Protein AF-A0A2P8VW34-F1 (afdb_monomer_lite)

Structure (mmCIF, N/CA/C/O backbone):
data_AF-A0A2P8VW34-F1
#
_entry.id   AF-A0A2P8VW34-F1
#
loop_
_atom_site.group_PDB
_atom_site.id
_atom_site.type_symbol
_atom_site.label_atom_id
_atom_site.label_alt_id
_atom_site.label_comp_id
_atom_site.label_asym_id
_atom_site.label_entity_id
_atom_site.label_seq_id
_atom_site.pdbx_PDB_ins_code
_atom_site.Cartn_x
_atom_site.Cartn_y
_atom_site.Cartn_z
_atom_site.occupancy
_atom_site.B_iso_or_equiv
_atom_site.auth_seq_id
_atom_site.auth_comp_id
_atom_site.auth_asym_id
_atom_site.auth_atom_id
_atom_site.pdbx_PDB_model_num
ATOM 1 N N . LEU A 1 1 ? -10.841 16.497 14.202 1.00 65.81 1 LEU A N 1
ATOM 2 C CA . LEU A 1 1 ? -10.147 16.609 12.895 1.00 65.81 1 LEU A CA 1
ATOM 3 C C . LEU A 1 1 ? -9.053 15.556 12.722 1.00 65.81 1 LEU A C 1
ATOM 5 O O . LEU A 1 1 ? -8.514 15.457 11.633 1.00 65.81 1 LEU A O 1
ATOM 9 N N . ILE A 1 2 ? -8.760 14.756 13.749 1.00 86.06 2 ILE A N 1
ATOM 10 C CA . ILE A 1 2 ? -7.862 13.605 13.666 1.00 86.06 2 ILE A CA 1
ATOM 11 C C . ILE A 1 2 ? -8.704 12.391 14.055 1.00 86.06 2 ILE A C 1
ATOM 13 O O . ILE A 1 2 ? -9.494 12.495 14.991 1.00 86.06 2 ILE A O 1
ATOM 17 N N . SER A 1 3 ? -8.574 11.313 13.292 1.00 91.25 3 SER A N 1
ATOM 18 C CA . SER A 1 3 ? -9.196 10.011 13.535 1.00 91.25 3 SER A CA 1
ATOM 19 C C . SER A 1 3 ? -8.103 8.962 13.469 1.00 91.25 3 SER A C 1
ATOM 21 O O . SER A 1 3 ? -7.212 9.070 12.621 1.00 91.25 3 SER A O 1
ATOM 23 N N . GLU A 1 4 ? -8.204 7.931 14.287 1.00 94.88 4 GLU A N 1
ATOM 24 C CA . GLU A 1 4 ? -7.274 6.808 14.263 1.00 94.88 4 GLU A CA 1
ATOM 25 C C . GLU A 1 4 ? -8.016 5.566 13.804 1.00 94.88 4 GLU A C 1
ATOM 27 O O . GLU A 1 4 ? -9.177 5.366 14.140 1.00 94.88 4 GLU A O 1
ATOM 32 N N . HIS A 1 5 ? -7.369 4.731 13.002 1.00 95.56 5 HIS A N 1
ATOM 33 C CA . HIS A 1 5 ? -8.008 3.535 12.483 1.00 95.56 5 HIS A CA 1
ATOM 34 C C . HIS A 1 5 ? -7.038 2.369 12.532 1.00 95.56 5 HIS A C 1
ATOM 36 O O . HIS A 1 5 ? -5.861 2.491 12.188 1.00 95.56 5 HIS A O 1
ATOM 42 N N . ARG A 1 6 ? -7.556 1.199 12.899 1.00 95.44 6 ARG A N 1
ATOM 43 C CA . ARG A 1 6 ? -6.785 -0.039 12.888 1.00 95.44 6 ARG A CA 1
ATOM 44 C C . ARG A 1 6 ? -6.531 -0.493 11.449 1.00 95.44 6 ARG A C 1
ATOM 46 O O . ARG A 1 6 ? -7.460 -0.909 10.753 1.00 95.44 6 ARG A O 1
ATOM 53 N N . TYR A 1 7 ? -5.271 -0.462 11.027 1.00 96.31 7 TYR A N 1
ATOM 54 C CA . TYR A 1 7 ? -4.828 -0.998 9.741 1.00 96.31 7 TYR A CA 1
ATOM 55 C C . TYR A 1 7 ? -4.526 -2.506 9.858 1.00 96.31 7 TYR A C 1
ATOM 57 O O . TYR A 1 7 ? -3.713 -2.892 10.702 1.00 96.31 7 TYR A O 1
ATOM 65 N N . PRO A 1 8 ? -5.153 -3.384 9.053 1.00 94.62 8 PRO A N 1
ATOM 66 C CA . PRO A 1 8 ? -4.852 -4.810 9.076 1.00 94.62 8 PRO A CA 1
ATOM 67 C C . PRO A 1 8 ? -3.604 -5.109 8.233 1.00 94.62 8 PRO A C 1
ATOM 69 O O . PRO A 1 8 ? -3.697 -5.297 7.018 1.00 94.62 8 PRO A O 1
ATOM 72 N N . LEU A 1 9 ? -2.437 -5.163 8.874 1.00 94.00 9 LEU A N 1
ATOM 73 C CA . LEU A 1 9 ? -1.215 -5.661 8.244 1.00 94.00 9 LEU A CA 1
ATOM 74 C C . LEU A 1 9 ? -1.236 -7.196 8.222 1.00 94.00 9 LEU A C 1
ATOM 76 O O . LEU A 1 9 ? -1.623 -7.825 9.211 1.00 94.00 9 LEU A O 1
ATOM 80 N N . ASP A 1 10 ? -0.844 -7.792 7.097 1.00 89.19 10 ASP A N 1
ATOM 81 C CA . ASP A 1 10 ? -0.736 -9.248 7.002 1.00 89.19 10 ASP A CA 1
ATOM 82 C C . ASP A 1 10 ? 0.379 -9.755 7.932 1.00 89.19 10 ASP A C 1
ATOM 84 O O . ASP A 1 10 ? 1.347 -9.042 8.218 1.00 89.19 10 ASP A O 1
ATOM 88 N N . LEU A 1 11 ? 0.247 -11.000 8.401 1.00 89.25 11 LEU A N 1
ATOM 89 C CA . LEU A 1 11 ? 1.302 -11.630 9.191 1.00 89.25 11 LEU A CA 1
ATOM 90 C C . LEU A 1 11 ? 2.597 -11.697 8.387 1.00 89.25 11 LEU A C 1
ATOM 92 O O . LEU A 1 11 ? 2.592 -11.958 7.181 1.00 89.25 11 LEU A O 1
ATOM 96 N N . GLU A 1 12 ? 3.702 -11.506 9.096 1.00 89.19 12 GLU A N 1
ATOM 97 C CA . GLU A 1 12 ? 5.032 -11.614 8.530 1.00 89.19 12 GLU A CA 1
ATOM 98 C C . GLU A 1 12 ? 5.222 -12.997 7.866 1.00 89.19 12 GLU A C 1
ATOM 100 O O . GLU A 1 12 ? 5.012 -14.033 8.511 1.00 89.19 12 GLU A O 1
ATOM 105 N N . PRO A 1 13 ? 5.577 -13.061 6.567 1.00 90.31 13 PRO A N 1
ATOM 106 C CA . PRO A 1 13 ? 5.795 -14.338 5.904 1.00 90.31 13 PRO A CA 1
ATOM 107 C C . PRO A 1 13 ? 7.077 -15.004 6.418 1.00 90.31 13 PRO A C 1
ATOM 109 O O . PRO A 1 13 ? 8.022 -14.350 6.849 1.00 90.31 13 PRO A O 1
ATOM 112 N N . SER A 1 14 ? 7.147 -16.334 6.323 1.00 92.88 14 SER A N 1
ATOM 113 C CA . SER A 1 14 ? 8.329 -17.085 6.766 1.00 92.88 14 SER A CA 1
ATOM 114 C C . SER A 1 14 ? 9.612 -16.586 6.085 1.00 92.88 14 SER A C 1
ATOM 116 O 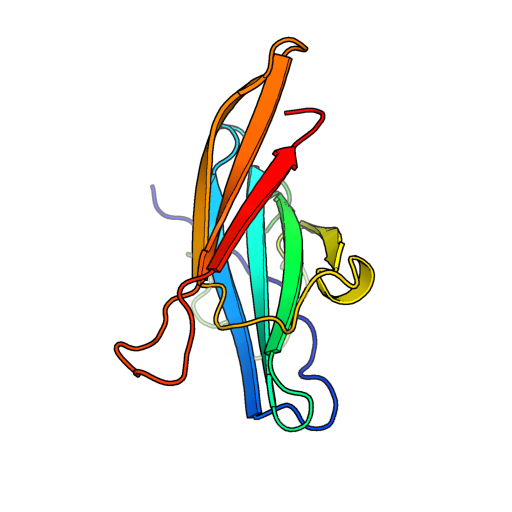O . SER A 1 14 ? 9.698 -16.543 4.855 1.00 92.88 14 SER A O 1
ATOM 118 N N . GLY A 1 15 ? 10.613 -16.239 6.900 1.00 92.75 15 GLY A N 1
ATOM 119 C CA . GLY A 1 15 ? 11.907 -15.737 6.437 1.00 92.75 15 GLY A CA 1
ATOM 120 C C . GLY A 1 15 ? 11.946 -14.235 6.146 1.00 92.75 15 GLY A C 1
ATOM 121 O O . GLY A 1 15 ? 12.944 -13.766 5.598 1.00 92.75 15 GLY A O 1
ATOM 122 N N . ALA A 1 16 ? 10.896 -13.486 6.477 1.00 94.94 16 ALA A N 1
ATOM 123 C CA . ALA A 1 16 ? 10.985 -12.036 6.536 1.00 94.94 16 ALA A CA 1
ATOM 124 C C . ALA A 1 16 ? 11.811 -11.571 7.751 1.00 94.94 16 ALA A C 1
ATOM 126 O O . ALA A 1 16 ? 11.988 -12.299 8.730 1.00 94.94 16 ALA A O 1
ATOM 127 N N . ILE A 1 17 ? 12.421 -10.400 7.582 1.00 96.00 17 ILE A N 1
ATOM 128 C CA . ILE A 1 17 ? 13.142 -9.644 8.612 1.00 96.00 17 ILE A CA 1
ATOM 129 C C . ILE A 1 17 ? 12.288 -8.447 9.043 1.00 96.00 17 ILE A C 1
ATOM 131 O O . ILE A 1 17 ? 12.316 -8.040 10.202 1.00 96.00 17 ILE A O 1
ATOM 135 N N . VAL A 1 18 ? 11.579 -7.843 8.084 1.00 93.69 18 VAL A N 1
ATOM 136 C CA . VAL A 1 18 ? 10.655 -6.737 8.315 1.00 93.69 18 VAL A CA 1
ATOM 137 C C . VAL A 1 18 ? 9.513 -6.792 7.306 1.00 93.69 18 VAL A C 1
ATOM 139 O O . VAL A 1 18 ? 9.729 -7.064 6.120 1.00 93.69 18 VAL A O 1
ATOM 142 N N . ASN A 1 19 ? 8.299 -6.483 7.761 1.00 95.06 19 ASN A N 1
ATOM 143 C CA . ASN A 1 19 ? 7.163 -6.177 6.905 1.00 95.06 19 ASN A CA 1
ATOM 144 C C . ASN A 1 19 ? 6.390 -4.963 7.422 1.00 95.06 19 ASN A C 1
ATOM 146 O O . ASN A 1 19 ? 6.327 -4.714 8.624 1.00 95.06 19 ASN A O 1
ATOM 150 N N . GLY A 1 20 ? 5.786 -4.208 6.512 1.00 96.56 20 GLY A N 1
ATOM 151 C CA . GLY A 1 20 ? 5.056 -3.012 6.900 1.00 96.56 20 GLY A CA 1
ATOM 152 C C . GLY A 1 20 ? 4.340 -2.325 5.754 1.00 96.56 20 GLY A C 1
ATOM 153 O O . GLY A 1 20 ? 4.485 -2.683 4.586 1.00 96.56 20 GLY A O 1
ATOM 154 N N . LEU A 1 21 ? 3.565 -1.317 6.136 1.00 97.44 21 LEU A N 1
ATOM 155 C CA . LEU A 1 21 ? 2.998 -0.318 5.244 1.00 97.44 21 LEU A CA 1
ATOM 156 C C . LEU A 1 21 ? 4.086 0.718 4.940 1.00 97.44 21 LEU A C 1
ATOM 158 O O . LEU A 1 21 ? 4.514 1.418 5.855 1.00 97.44 21 LEU A O 1
ATOM 162 N N . SER A 1 22 ? 4.545 0.791 3.692 1.00 97.25 22 SER A N 1
ATOM 163 C CA . SER A 1 22 ? 5.605 1.718 3.284 1.00 97.25 22 SER A CA 1
ATOM 164 C C . SER A 1 22 ? 5.077 3.041 2.733 1.00 97.25 22 SER A C 1
ATOM 166 O O . SER A 1 22 ? 5.742 4.056 2.883 1.00 97.25 22 SER A O 1
ATOM 168 N N . GLU A 1 23 ? 3.884 3.057 2.133 1.00 97.94 23 GLU A N 1
ATOM 169 C CA . GLU A 1 23 ? 3.314 4.257 1.506 1.00 97.94 23 GLU A CA 1
ATOM 170 C C . GLU A 1 23 ? 1.776 4.234 1.524 1.00 97.94 23 GLU A C 1
ATOM 172 O O . GLU A 1 23 ? 1.149 3.177 1.387 1.00 97.94 23 GLU A O 1
ATOM 177 N N . LEU A 1 24 ? 1.171 5.419 1.646 1.00 97.88 24 LEU A N 1
ATOM 178 C CA . LEU A 1 24 ? -0.261 5.677 1.540 1.00 97.88 24 LEU A CA 1
ATOM 179 C C . LEU A 1 24 ? -0.536 6.846 0.590 1.00 97.88 24 LEU A C 1
ATOM 181 O O . LEU A 1 24 ? -0.208 7.994 0.871 1.00 97.88 24 LEU A O 1
ATOM 185 N N . LEU A 1 25 ? -1.297 6.582 -0.469 1.00 98.00 25 LEU A N 1
ATOM 186 C CA . LEU A 1 25 ? -1.709 7.601 -1.429 1.00 98.00 25 LEU A CA 1
ATOM 187 C C . LEU A 1 25 ? -3.229 7.776 -1.417 1.00 98.00 25 LEU A C 1
ATOM 189 O O . LEU A 1 25 ? -3.968 6.851 -1.751 1.00 98.00 25 LEU A O 1
ATOM 193 N N . LEU A 1 26 ? -3.703 8.972 -1.062 1.00 95.62 26 LEU A N 1
ATOM 194 C CA . LEU A 1 26 ? -5.122 9.329 -1.135 1.00 95.62 26 LEU A CA 1
ATOM 195 C C . LEU A 1 26 ? -5.591 9.325 -2.596 1.00 95.62 26 LEU A C 1
ATOM 197 O O . LEU A 1 26 ? -4.971 9.972 -3.441 1.00 95.62 26 LEU A O 1
ATOM 201 N N . ILE A 1 27 ? -6.701 8.642 -2.886 1.00 93.69 27 ILE A N 1
ATOM 202 C CA . ILE A 1 27 ? -7.260 8.598 -4.246 1.00 93.69 27 ILE A CA 1
ATOM 203 C C . ILE A 1 27 ? -8.538 9.426 -4.417 1.00 93.69 27 ILE A C 1
ATOM 205 O O . ILE A 1 27 ? -8.794 9.901 -5.521 1.00 93.69 27 ILE A O 1
ATOM 209 N N . ASP A 1 28 ? -9.291 9.676 -3.342 1.00 92.56 28 ASP A N 1
ATOM 210 C CA . ASP A 1 28 ? -10.448 10.577 -3.343 1.00 92.56 28 ASP A CA 1
ATOM 211 C C . ASP A 1 28 ? -10.750 11.156 -1.946 1.00 92.56 28 ASP A C 1
ATOM 213 O O . ASP A 1 28 ? -10.064 10.872 -0.972 1.00 92.56 28 ASP A O 1
ATOM 217 N N . GLN A 1 29 ? -11.791 11.986 -1.838 1.00 91.50 29 GLN A N 1
ATOM 218 C CA . GLN A 1 29 ? -12.228 12.590 -0.568 1.00 91.50 29 GLN A CA 1
ATOM 219 C C . GLN A 1 29 ? -13.134 11.673 0.279 1.00 91.50 29 GLN A C 1
ATOM 221 O O . GLN A 1 29 ? -13.524 12.047 1.382 1.00 91.50 29 GLN A O 1
ATOM 226 N N . GLY A 1 30 ? -13.494 10.489 -0.221 1.00 92.38 30 GLY A N 1
ATOM 227 C CA . GLY A 1 30 ? -14.347 9.509 0.456 1.00 92.38 30 GLY A CA 1
ATOM 228 C C . GLY A 1 30 ? -13.602 8.608 1.445 1.00 92.38 30 GLY A C 1
ATOM 229 O O . GLY A 1 30 ? -14.222 7.745 2.066 1.00 92.38 30 GLY A O 1
ATOM 230 N N . GLY A 1 31 ? -12.289 8.799 1.609 1.00 93.88 31 GLY A N 1
ATOM 231 C CA . GLY A 1 31 ? -11.461 7.981 2.496 1.00 93.88 31 GLY A CA 1
ATOM 232 C C . GLY A 1 31 ? -10.965 6.694 1.839 1.00 93.88 31 GLY A C 1
ATOM 233 O O . GLY A 1 31 ? -10.754 5.689 2.527 1.00 93.88 31 GLY A O 1
ATOM 234 N N . HIS A 1 32 ? -10.792 6.709 0.516 1.00 95.44 32 HIS A N 1
ATOM 235 C CA . HIS A 1 32 ? -10.128 5.636 -0.210 1.00 95.44 32 HIS A CA 1
ATOM 236 C C . HIS A 1 32 ? -8.657 5.978 -0.458 1.00 95.44 32 HIS A C 1
ATOM 238 O O . HIS A 1 32 ? -8.310 7.106 -0.820 1.00 95.44 32 HIS A O 1
ATOM 244 N N . PHE A 1 33 ? -7.788 4.981 -0.294 1.00 97.38 33 PHE A N 1
ATOM 245 C CA . PHE A 1 33 ? -6.348 5.122 -0.504 1.00 97.38 33 PHE A CA 1
ATOM 246 C C . PHE A 1 33 ? -5.796 3.923 -1.265 1.00 97.38 33 PHE A C 1
ATOM 248 O O . PHE A 1 33 ? -6.368 2.829 -1.242 1.00 97.38 33 PHE A O 1
ATOM 255 N N . LEU A 1 34 ? -4.643 4.125 -1.886 1.00 98.19 34 LEU A N 1
ATOM 256 C CA . LEU A 1 34 ? -3.718 3.052 -2.198 1.00 98.19 34 LEU A CA 1
ATOM 257 C C . LEU A 1 34 ? -2.743 2.878 -1.040 1.00 98.19 34 LEU A C 1
ATOM 259 O O . LEU A 1 34 ? -2.246 3.862 -0.499 1.00 98.19 34 LEU A O 1
ATOM 263 N N . ALA A 1 35 ? -2.469 1.630 -0.692 1.00 98.44 35 ALA A N 1
ATOM 264 C CA . ALA A 1 35 ? -1.511 1.249 0.329 1.00 98.44 35 ALA A CA 1
ATOM 265 C C . ALA A 1 35 ? -0.456 0.340 -0.294 1.00 98.44 35 ALA A C 1
ATOM 267 O O . ALA A 1 35 ? -0.799 -0.659 -0.934 1.00 98.44 35 ALA A O 1
ATOM 268 N N . LEU A 1 36 ? 0.811 0.692 -0.114 1.00 98.31 36 LEU A N 1
ATOM 269 C CA . LEU A 1 36 ? 1.931 -0.142 -0.518 1.00 98.31 36 LEU A CA 1
ATOM 270 C C . LEU A 1 36 ? 2.433 -0.899 0.707 1.00 98.31 36 LEU A C 1
ATOM 272 O O . LEU A 1 36 ? 2.862 -0.290 1.683 1.00 98.31 36 LEU A O 1
ATOM 276 N N . GLU A 1 37 ? 2.354 -2.224 0.672 1.00 98.06 37 GLU A N 1
ATOM 277 C CA . GLU A 1 37 ? 2.959 -3.070 1.697 1.00 98.06 37 GLU A CA 1
ATOM 278 C C . GLU A 1 37 ? 4.222 -3.710 1.145 1.00 98.06 37 GLU A C 1
ATOM 280 O O . GLU A 1 37 ? 4.237 -4.238 0.027 1.00 98.06 37 GLU A O 1
ATOM 285 N N . ARG A 1 38 ? 5.272 -3.690 1.959 1.00 96.50 38 ARG A N 1
ATOM 286 C CA . ARG A 1 38 ? 6.586 -4.205 1.607 1.00 96.50 38 ARG A CA 1
ATOM 287 C C . ARG A 1 38 ? 7.073 -5.169 2.674 1.00 96.50 38 ARG A C 1
ATOM 289 O O . ARG A 1 38 ? 6.891 -4.950 3.869 1.00 96.50 38 ARG A O 1
ATOM 296 N N . VAL A 1 39 ? 7.717 -6.230 2.217 1.00 96.44 39 VAL A N 1
ATOM 297 C CA . VAL A 1 39 ? 8.457 -7.193 3.030 1.00 96.44 39 VAL A CA 1
ATOM 298 C C . VAL A 1 39 ? 9.901 -7.185 2.551 1.00 96.44 39 VAL A C 1
ATOM 300 O O . VAL A 1 39 ? 10.141 -7.186 1.344 1.00 96.44 39 VAL A O 1
ATOM 303 N N . PHE A 1 40 ? 10.853 -7.237 3.477 1.00 95.25 40 PHE A N 1
ATOM 304 C CA . PHE A 1 40 ? 12.251 -7.541 3.188 1.00 95.25 40 PHE A CA 1
ATOM 305 C C . PHE A 1 40 ? 12.700 -8.740 4.025 1.00 95.25 40 PHE A C 1
ATOM 307 O O . PHE A 1 40 ? 12.384 -8.837 5.211 1.00 95.25 40 PHE A O 1
ATOM 314 N N . GLY A 1 41 ? 13.422 -9.674 3.408 1.00 95.38 41 GLY A N 1
ATOM 315 C CA . GLY A 1 41 ? 13.911 -10.867 4.091 1.00 95.38 41 GLY A CA 1
ATOM 316 C C . GLY A 1 41 ? 14.768 -11.766 3.212 1.00 95.38 41 GLY A C 1
ATOM 317 O O . GLY A 1 41 ? 15.331 -11.332 2.213 1.00 95.38 41 GLY A O 1
ATOM 318 N N . LEU A 1 42 ? 14.820 -13.055 3.553 1.00 94.19 42 LEU A N 1
ATOM 319 C CA . LEU A 1 42 ? 15.661 -14.060 2.885 1.00 94.19 42 LEU A CA 1
ATOM 320 C C . LEU A 1 42 ? 15.372 -14.235 1.385 1.00 94.19 42 LEU A C 1
ATOM 322 O O . LEU A 1 42 ? 16.192 -14.797 0.664 1.00 94.19 42 LEU A O 1
ATOM 326 N N . ARG A 1 43 ? 14.199 -13.796 0.919 1.00 90.75 43 ARG A N 1
ATOM 327 C CA . ARG A 1 43 ? 13.778 -13.846 -0.490 1.00 90.75 43 ARG A CA 1
ATOM 328 C C . ARG A 1 43 ? 13.885 -12.489 -1.198 1.00 90.75 43 ARG A C 1
ATOM 330 O O . ARG A 1 43 ? 13.302 -12.330 -2.262 1.00 90.75 43 ARG A O 1
ATOM 337 N N . GLY A 1 44 ? 14.583 -11.520 -0.603 1.00 93.00 44 GLY A N 1
ATOM 338 C CA . GLY A 1 44 ? 14.633 -10.143 -1.091 1.00 93.00 44 GLY A CA 1
ATOM 339 C C . GLY A 1 44 ? 13.344 -9.373 -0.798 1.00 93.00 44 GLY A C 1
ATOM 340 O O . GLY A 1 44 ? 12.624 -9.685 0.160 1.00 93.00 44 GLY A O 1
ATOM 341 N N . PHE A 1 45 ? 13.066 -8.357 -1.617 1.00 94.81 45 PHE A N 1
ATOM 342 C CA . PHE A 1 45 ? 11.859 -7.547 -1.496 1.00 94.81 45 PHE A CA 1
ATOM 343 C C . PHE A 1 45 ? 10.636 -8.249 -2.086 1.00 94.81 45 PHE A C 1
ATOM 345 O O . PHE A 1 45 ? 10.666 -8.808 -3.180 1.00 94.81 45 PHE A O 1
ATOM 352 N N . GLN A 1 46 ? 9.522 -8.166 -1.365 1.00 95.31 46 GLN A N 1
ATOM 353 C CA . GLN A 1 46 ? 8.195 -8.501 -1.874 1.00 95.31 46 GLN A CA 1
ATOM 354 C C . GLN A 1 46 ? 7.297 -7.292 -1.652 1.00 95.31 46 GLN A C 1
ATOM 356 O O . GLN A 1 46 ? 7.254 -6.753 -0.545 1.00 95.31 46 GLN A O 1
ATOM 361 N N . VAL A 1 47 ? 6.587 -6.868 -2.695 1.00 97.06 47 VAL A N 1
ATOM 362 C CA . VAL A 1 47 ? 5.774 -5.650 -2.665 1.00 97.06 47 VAL A CA 1
ATOM 363 C C . VAL A 1 47 ? 4.375 -5.951 -3.173 1.00 97.06 47 VAL A C 1
ATOM 365 O O . VAL A 1 47 ? 4.196 -6.595 -4.209 1.00 97.06 47 VAL A O 1
ATOM 368 N N . LYS A 1 48 ? 3.372 -5.468 -2.443 1.00 97.50 48 LYS A N 1
ATOM 369 C CA . LYS A 1 48 ? 1.960 -5.599 -2.796 1.00 97.50 48 LYS A CA 1
ATOM 370 C C . LYS A 1 48 ? 1.269 -4.247 -2.715 1.00 97.50 48 LYS A C 1
ATOM 372 O O . LYS A 1 48 ? 1.445 -3.503 -1.756 1.00 97.50 48 LYS A O 1
ATOM 377 N N . LEU A 1 49 ? 0.452 -3.958 -3.721 1.00 98.19 49 LEU A N 1
ATOM 378 C CA . LEU A 1 49 ? -0.414 -2.790 -3.771 1.00 98.19 49 LEU A CA 1
ATOM 379 C C . LEU A 1 49 ? -1.830 -3.192 -3.374 1.00 98.19 49 LEU A C 1
ATOM 381 O O . LEU A 1 49 ? -2.428 -4.095 -3.967 1.00 98.19 49 LEU A O 1
ATOM 385 N N . TYR A 1 50 ? -2.391 -2.463 -2.424 1.00 98.06 50 TYR A N 1
ATOM 386 C CA . TYR A 1 50 ? -3.756 -2.626 -1.958 1.00 98.06 50 TYR A CA 1
ATOM 387 C C . TYR A 1 50 ? -4.562 -1.352 -2.187 1.00 98.06 50 TYR A C 1
ATOM 389 O O . TYR A 1 50 ? -4.026 -0.248 -2.168 1.00 98.06 50 TYR A O 1
ATOM 397 N N . GLN A 1 51 ? -5.874 -1.504 -2.337 1.00 97.31 51 GLN A N 1
ATOM 398 C CA . GLN A 1 51 ? -6.819 -0.433 -2.057 1.00 97.31 51 GLN A CA 1
ATOM 399 C C . GLN A 1 51 ? -7.313 -0.588 -0.625 1.00 97.31 51 GLN A C 1
ATOM 401 O O . GLN A 1 51 ? -7.666 -1.698 -0.210 1.00 97.31 51 GLN A O 1
ATOM 406 N N . ILE A 1 52 ? -7.404 0.522 0.097 1.00 97.75 52 ILE A N 1
ATOM 407 C CA . ILE A 1 52 ? -8.022 0.566 1.417 1.00 97.75 52 ILE A CA 1
ATOM 408 C C . ILE A 1 52 ? -9.164 1.582 1.475 1.00 97.75 52 ILE A C 1
ATOM 410 O O . ILE A 1 52 ? -9.182 2.554 0.721 1.00 97.75 52 ILE A O 1
ATOM 414 N N . ALA A 1 53 ? -10.119 1.344 2.374 1.00 96.81 53 ALA A N 1
ATOM 415 C CA . ALA A 1 53 ? -11.270 2.212 2.608 1.00 96.81 53 ALA A CA 1
ATOM 416 C C . ALA A 1 53 ? -11.522 2.395 4.111 1.00 96.81 53 ALA A C 1
ATOM 418 O O . ALA A 1 53 ? -11.718 1.408 4.832 1.00 96.81 53 ALA A O 1
ATOM 419 N N . THR A 1 54 ? -11.567 3.645 4.577 1.00 95.75 54 THR A N 1
ATOM 420 C CA . THR A 1 54 ? -11.752 3.974 6.003 1.00 95.75 54 THR A CA 1
ATOM 421 C C . THR A 1 54 ? -13.214 4.110 6.421 1.00 95.75 54 THR A C 1
ATOM 423 O O . THR A 1 54 ? -13.515 3.918 7.591 1.00 95.75 54 THR A O 1
ATOM 426 N N . GLY A 1 55 ? -14.150 4.357 5.497 1.00 94.25 55 GLY A N 1
ATOM 427 C CA . GLY A 1 55 ? -15.541 4.714 5.832 1.00 94.25 55 GLY A CA 1
ATOM 428 C C . GLY A 1 55 ? -16.364 3.680 6.622 1.00 94.25 55 GLY A C 1
ATOM 429 O O . GLY A 1 55 ? -17.475 3.986 7.037 1.00 94.25 55 GLY A O 1
ATOM 430 N N . GLY A 1 56 ? -15.862 2.456 6.818 1.00 92.75 56 GLY A N 1
ATOM 431 C CA . GLY A 1 56 ? -16.480 1.440 7.686 1.00 92.75 56 GLY A CA 1
ATOM 432 C C . GLY A 1 56 ? -15.630 1.037 8.895 1.00 92.75 56 GLY A C 1
ATOM 433 O O . GLY A 1 56 ? -16.005 0.102 9.599 1.00 92.75 56 GLY A O 1
ATOM 434 N N . ALA A 1 57 ? -14.478 1.677 9.094 1.00 96.69 57 ALA A N 1
ATOM 435 C CA . ALA A 1 57 ? -13.592 1.409 10.214 1.00 96.69 57 ALA A CA 1
ATOM 436 C C . ALA A 1 57 ? -14.065 2.163 11.462 1.00 96.69 57 ALA A C 1
ATOM 438 O O . ALA A 1 57 ? -14.643 3.246 11.372 1.00 96.69 57 ALA A O 1
ATOM 439 N N . THR A 1 58 ? -13.815 1.585 12.632 1.00 96.56 58 THR A N 1
ATOM 440 C CA . THR A 1 58 ? -14.063 2.258 13.910 1.00 96.56 58 THR A CA 1
ATOM 441 C C . THR A 1 58 ? -12.963 3.295 14.147 1.00 96.56 58 THR A C 1
ATOM 443 O O . THR A 1 58 ? -11.786 2.947 14.053 1.00 96.56 58 THR A O 1
ATOM 446 N N . ASP A 1 59 ? -13.334 4.537 14.475 1.00 95.69 59 ASP A N 1
ATOM 447 C CA . ASP A 1 59 ? -12.378 5.546 14.949 1.00 95.69 59 ASP A CA 1
ATOM 448 C C . ASP A 1 59 ? -11.899 5.170 16.356 1.00 95.69 59 ASP A C 1
ATOM 450 O O . ASP A 1 59 ? -12.682 5.127 17.309 1.00 95.69 59 ASP A O 1
ATOM 454 N N . THR A 1 60 ? -10.613 4.856 16.478 1.00 95.50 60 THR A N 1
ATOM 455 C CA . THR A 1 60 ? -9.983 4.411 17.720 1.00 95.50 60 THR A CA 1
ATOM 456 C C . THR A 1 60 ? -9.354 5.545 18.520 1.00 95.50 60 THR A C 1
ATOM 458 O O . THR A 1 60 ? -8.839 5.278 19.599 1.00 95.50 60 THR A O 1
ATOM 461 N N . SER A 1 61 ? -9.431 6.799 18.061 1.00 94.81 61 SER A N 1
ATOM 462 C CA . SER A 1 61 ? -8.766 7.944 18.714 1.00 94.81 61 SER A CA 1
ATOM 463 C C . SER A 1 61 ? -9.257 8.223 20.141 1.00 94.81 61 SER A C 1
ATOM 465 O O . SER A 1 61 ? -8.563 8.850 20.939 1.00 94.81 61 SER A O 1
ATOM 467 N N . GLY A 1 62 ? -10.461 7.752 20.482 1.00 92.44 62 GLY A N 1
ATOM 468 C CA . GLY A 1 62 ? -11.025 7.826 21.831 1.00 92.44 62 GLY A CA 1
ATOM 469 C C . GLY A 1 62 ? -10.767 6.594 22.704 1.00 92.44 62 GLY A C 1
ATOM 470 O O . GLY A 1 62 ? -11.209 6.581 23.852 1.00 92.44 62 GLY A O 1
ATOM 471 N N . ILE A 1 63 ? -10.112 5.551 22.184 1.00 92.00 63 ILE A N 1
ATOM 472 C CA . ILE A 1 63 ? -9.864 4.298 22.904 1.00 92.00 63 ILE A CA 1
ATOM 473 C C . ILE A 1 63 ? -8.516 4.415 23.635 1.00 92.00 63 ILE A C 1
ATOM 475 O O . ILE A 1 63 ? -7.480 4.463 22.979 1.00 92.00 63 ILE A O 1
ATOM 479 N N . PRO A 1 64 ? -8.483 4.423 24.983 1.00 91.25 64 PRO A N 1
ATOM 480 C CA . PRO A 1 64 ? -7.243 4.681 25.724 1.00 91.25 64 PRO A CA 1
ATOM 481 C C . PRO A 1 64 ? -6.168 3.598 25.567 1.00 91.25 64 PRO A C 1
ATOM 483 O O . PRO A 1 64 ? -4.993 3.861 25.802 1.00 91.25 64 PRO A O 1
ATOM 486 N N . SER A 1 65 ? -6.573 2.369 25.237 1.00 91.75 65 SER A N 1
ATOM 487 C CA . SER A 1 65 ? -5.677 1.237 25.018 1.00 91.75 65 SER A CA 1
ATOM 488 C C . SER A 1 65 ? -6.293 0.256 24.026 1.00 91.75 65 SER A C 1
ATOM 490 O O . SER A 1 65 ? -7.464 -0.098 24.151 1.00 91.75 65 SER A O 1
ATOM 492 N N . LEU A 1 66 ? -5.484 -0.202 23.071 1.00 90.50 66 LEU A N 1
ATOM 493 C CA . LEU A 1 66 ? -5.821 -1.289 22.146 1.00 90.50 66 LEU A CA 1
ATOM 494 C C . LEU A 1 66 ? -5.315 -2.656 22.641 1.00 90.50 66 LEU A C 1
ATOM 496 O O . LEU A 1 66 ? -5.349 -3.628 21.890 1.00 90.50 66 LEU A O 1
ATOM 500 N N . ASP A 1 67 ? -4.819 -2.729 23.879 1.00 90.69 67 ASP A N 1
ATOM 501 C CA . ASP A 1 67 ? -4.438 -3.988 24.517 1.00 90.69 67 ASP A CA 1
ATOM 502 C C . ASP A 1 67 ? -5.684 -4.772 24.970 1.00 90.69 67 ASP A C 1
ATOM 504 O O . ASP A 1 67 ? -6.631 -4.200 25.515 1.00 90.69 67 ASP A O 1
ATOM 508 N N . GLY A 1 68 ? -5.685 -6.089 24.763 1.00 87.75 68 GLY A N 1
ATOM 509 C CA . GLY A 1 68 ? -6.817 -6.968 25.074 1.00 87.75 68 GLY A CA 1
ATOM 510 C C . GLY A 1 68 ? -7.799 -7.197 23.914 1.00 87.75 68 GLY A C 1
ATOM 511 O O . GLY A 1 68 ? -7.406 -7.280 22.750 1.00 87.75 68 GLY A O 1
ATOM 512 N N . SER A 1 69 ? -9.084 -7.406 24.239 1.00 85.81 69 SER A N 1
ATOM 513 C CA . SER A 1 69 ? -10.103 -7.716 23.223 1.00 85.81 69 SER A CA 1
ATOM 514 C C . SER A 1 69 ? -10.444 -6.488 22.381 1.00 85.81 69 SER A C 1
ATOM 516 O O . SER A 1 69 ? -10.710 -5.412 22.910 1.00 85.81 69 SER A O 1
ATOM 518 N N . LEU A 1 70 ? -10.501 -6.685 21.064 1.00 88.31 70 LEU A N 1
ATOM 519 C CA . LEU A 1 70 ? -10.884 -5.676 20.075 1.00 88.31 70 LEU A CA 1
ATOM 520 C C . LEU A 1 70 ? -12.308 -5.905 19.540 1.00 88.31 70 LEU A C 1
ATOM 522 O O . LEU A 1 70 ? -12.624 -5.511 18.415 1.00 88.31 70 LEU A O 1
ATOM 526 N N . ASP A 1 71 ? -13.166 -6.564 20.322 1.00 89.44 71 ASP A N 1
ATOM 527 C CA . ASP A 1 71 ? -14.566 -6.788 19.959 1.00 89.44 71 ASP A CA 1
ATOM 528 C C . ASP A 1 71 ? -15.266 -5.455 19.639 1.00 89.44 71 ASP A C 1
ATOM 530 O O . ASP A 1 71 ? -15.240 -4.504 20.417 1.00 89.44 71 ASP A O 1
ATOM 534 N N . GLY A 1 72 ? -15.886 -5.370 18.459 1.00 89.31 72 GLY A N 1
ATOM 535 C CA . GLY A 1 72 ? -16.551 -4.152 17.976 1.00 89.31 72 GLY A CA 1
ATOM 536 C C . GLY A 1 72 ? -15.631 -3.103 17.333 1.00 89.31 72 GLY A C 1
ATOM 537 O O . GLY A 1 72 ? -16.134 -2.127 16.770 1.00 89.31 72 GLY A O 1
ATOM 538 N N . VAL A 1 73 ? -14.306 -3.296 17.338 1.00 95.19 73 VAL A N 1
ATOM 539 C CA . VAL A 1 73 ? -13.366 -2.456 16.578 1.00 95.19 73 VAL A CA 1
ATOM 540 C C . VAL A 1 73 ? -13.231 -3.004 15.160 1.00 95.19 73 VAL A C 1
ATOM 542 O O . VAL A 1 73 ? -12.502 -3.965 14.899 1.00 95.19 73 VAL A O 1
ATOM 545 N N . ASN A 1 74 ? -13.921 -2.367 14.216 1.00 96.88 74 ASN A N 1
ATOM 546 C CA . ASN A 1 74 ? -13.827 -2.718 12.806 1.00 96.88 74 ASN A CA 1
ATOM 547 C C . ASN A 1 74 ? -12.525 -2.149 12.220 1.00 96.88 74 ASN A C 1
ATOM 549 O O . ASN A 1 74 ? -12.336 -0.929 12.257 1.00 96.88 74 ASN A O 1
ATOM 553 N N . PRO A 1 75 ? -11.620 -2.984 11.678 1.00 96.81 75 PRO A N 1
ATOM 554 C CA . PRO A 1 75 ? -10.429 -2.487 11.007 1.00 96.81 75 PRO A CA 1
ATOM 555 C C . PRO A 1 75 ? -10.779 -1.843 9.659 1.00 96.81 75 PRO A C 1
ATOM 557 O O . PRO A 1 75 ? -11.862 -2.047 9.103 1.00 96.81 75 PRO A O 1
ATOM 560 N N . ILE A 1 76 ? -9.818 -1.108 9.100 1.00 97.88 76 ILE A N 1
ATOM 561 C CA . ILE A 1 76 ? -9.858 -0.650 7.709 1.00 97.88 76 ILE A CA 1
ATOM 562 C C . ILE A 1 76 ? -10.113 -1.840 6.778 1.00 97.88 76 ILE A C 1
ATOM 564 O O . ILE A 1 76 ? -9.516 -2.906 6.928 1.00 97.88 76 ILE A O 1
ATOM 568 N N . ARG A 1 77 ? -10.980 -1.653 5.776 1.00 97.38 77 ARG A N 1
ATOM 569 C CA . ARG A 1 77 ? -11.173 -2.656 4.723 1.00 97.38 77 ARG A CA 1
ATOM 570 C C . ARG A 1 77 ? -10.049 -2.546 3.704 1.00 97.38 77 ARG A C 1
ATOM 572 O O . ARG A 1 77 ? -9.764 -1.449 3.234 1.00 97.38 77 ARG A O 1
ATOM 579 N N . LYS A 1 78 ? -9.451 -3.684 3.350 1.00 97.00 78 LYS A N 1
ATOM 580 C CA . LYS A 1 78 ? -8.300 -3.799 2.447 1.00 97.00 78 LYS A CA 1
ATOM 581 C C . LYS A 1 78 ? -8.602 -4.794 1.324 1.00 97.00 78 LYS A C 1
ATOM 583 O O . LYS A 1 78 ? -9.198 -5.840 1.574 1.00 97.00 78 LYS A O 1
ATOM 588 N N . ARG A 1 79 ? -8.187 -4.479 0.094 1.00 96.50 79 ARG A N 1
ATOM 589 C CA . ARG A 1 79 ? -8.305 -5.342 -1.094 1.00 96.50 79 ARG A CA 1
ATOM 590 C C . ARG A 1 79 ? -6.996 -5.338 -1.876 1.00 96.50 79 ARG A C 1
ATOM 592 O O . ARG A 1 79 ? -6.528 -4.266 -2.244 1.00 96.50 79 ARG A O 1
ATOM 599 N N . LEU A 1 80 ? -6.432 -6.515 -2.155 1.00 97.56 80 LEU A N 1
ATOM 600 C CA . LEU A 1 80 ? -5.242 -6.642 -3.005 1.00 97.56 80 LEU A CA 1
ATOM 601 C C . LEU A 1 80 ? -5.581 -6.206 -4.433 1.00 97.56 80 LEU A C 1
ATOM 603 O O . LEU A 1 80 ? -6.562 -6.683 -5.003 1.00 97.56 80 LEU A O 1
ATOM 607 N N . LEU A 1 81 ? -4.776 -5.306 -4.992 1.00 97.25 81 LEU A N 1
ATOM 608 C CA . LEU A 1 81 ? -4.872 -4.884 -6.389 1.00 97.25 81 LEU A CA 1
ATOM 609 C C . LEU A 1 81 ? -3.788 -5.534 -7.243 1.00 97.25 81 LEU A C 1
ATOM 611 O O . LEU A 1 81 ? -4.068 -5.966 -8.357 1.00 97.25 81 LEU A O 1
ATOM 615 N N . LEU A 1 82 ? -2.559 -5.589 -6.726 1.00 97.50 82 LEU A N 1
ATOM 616 C CA . LEU A 1 82 ? -1.408 -6.098 -7.456 1.00 97.50 82 LEU A CA 1
ATOM 617 C C . LEU A 1 82 ? -0.390 -6.706 -6.495 1.00 97.50 82 LEU A C 1
ATOM 619 O O . LEU A 1 82 ? 0.008 -6.077 -5.519 1.00 97.50 82 LEU A O 1
ATOM 623 N N . ASP A 1 83 ? 0.069 -7.909 -6.818 1.00 96.62 83 ASP A N 1
ATOM 624 C CA . ASP A 1 83 ? 1.321 -8.453 -6.302 1.00 96.62 83 ASP A CA 1
ATOM 625 C C . ASP A 1 83 ? 2.404 -8.208 -7.356 1.00 96.62 83 ASP A C 1
ATOM 627 O O . ASP A 1 83 ? 2.296 -8.712 -8.477 1.00 96.62 83 ASP A O 1
ATOM 631 N N . PHE A 1 84 ? 3.427 -7.417 -7.035 1.00 96.19 84 PHE A N 1
ATOM 632 C CA . PHE A 1 84 ? 4.453 -7.057 -8.014 1.00 96.19 84 PHE A CA 1
ATOM 633 C C . PHE A 1 84 ? 5.272 -8.268 -8.475 1.00 96.19 84 PHE A C 1
ATOM 635 O O . PHE A 1 84 ? 5.730 -8.287 -9.618 1.00 96.19 84 PHE A O 1
ATOM 642 N N . ALA A 1 85 ? 5.388 -9.317 -7.651 1.00 92.75 85 ALA A N 1
ATOM 643 C CA . ALA A 1 85 ? 6.073 -10.547 -8.044 1.00 92.75 85 ALA A CA 1
ATOM 644 C C . ALA A 1 85 ? 5.377 -11.242 -9.228 1.00 92.75 85 ALA A C 1
ATOM 646 O O . ALA A 1 85 ? 6.025 -11.937 -10.009 1.00 92.75 85 ALA A O 1
ATOM 647 N N . SER A 1 86 ? 4.068 -11.020 -9.408 1.00 95.06 86 SER A N 1
ATOM 648 C CA . SER A 1 86 ? 3.305 -11.587 -10.529 1.00 95.06 86 SER A CA 1
ATOM 649 C C . SER A 1 86 ? 3.657 -10.983 -11.893 1.00 95.06 86 SER A C 1
ATOM 651 O O . SER A 1 86 ? 3.315 -11.569 -12.918 1.00 95.06 86 SER A O 1
ATOM 653 N N . LEU A 1 87 ? 4.344 -9.834 -11.923 1.00 93.06 87 LEU A N 1
ATOM 654 C CA . LEU A 1 87 ? 4.705 -9.158 -13.169 1.00 93.06 87 LEU A CA 1
ATOM 655 C C . LEU A 1 87 ? 5.911 -9.806 -13.863 1.00 93.06 87 LEU A C 1
ATOM 657 O O . LEU A 1 87 ? 6.007 -9.741 -15.085 1.00 93.06 87 LEU A O 1
ATOM 661 N N . GLY A 1 88 ? 6.829 -10.423 -13.108 1.00 88.38 88 GLY A N 1
ATOM 662 C CA . GLY A 1 88 ? 8.021 -11.083 -13.660 1.00 88.38 88 GLY A CA 1
ATOM 663 C C . GLY A 1 88 ? 8.964 -10.155 -14.442 1.00 88.38 88 GLY A C 1
ATOM 664 O O . GLY A 1 88 ? 9.650 -10.618 -15.350 1.00 88.38 88 GLY A O 1
ATOM 665 N N . LEU A 1 89 ? 8.957 -8.850 -14.141 1.00 78.31 89 LEU A N 1
ATOM 666 C CA . LEU A 1 89 ? 9.645 -7.825 -14.939 1.00 78.31 89 LEU A CA 1
ATOM 667 C C . LEU A 1 89 ? 11.062 -7.491 -14.449 1.00 78.31 89 LEU A C 1
ATOM 669 O O . LEU A 1 89 ? 11.916 -7.175 -15.272 1.00 78.31 89 LEU A O 1
ATOM 673 N N . ALA A 1 90 ? 11.308 -7.531 -13.140 1.00 75.56 90 ALA A N 1
ATOM 674 C CA . ALA A 1 90 ? 12.601 -7.234 -12.523 1.00 75.56 90 ALA A CA 1
ATOM 675 C C . ALA A 1 90 ? 12.618 -7.727 -11.071 1.00 75.56 90 ALA A C 1
ATOM 677 O O . ALA A 1 90 ? 11.553 -7.944 -10.481 1.00 75.56 90 ALA A O 1
ATOM 678 N N . ASP A 1 91 ? 13.815 -7.841 -10.493 1.00 86.94 91 ASP A N 1
ATOM 679 C CA . ASP A 1 91 ? 13.961 -7.944 -9.044 1.00 86.94 91 ASP A CA 1
ATOM 680 C C . ASP A 1 91 ? 13.405 -6.668 -8.401 1.00 86.94 91 ASP A C 1
ATOM 682 O O . ASP A 1 91 ? 13.711 -5.550 -8.824 1.00 86.94 91 ASP A O 1
ATOM 686 N N . LEU A 1 92 ? 12.528 -6.838 -7.415 1.00 93.94 92 LEU A N 1
ATOM 687 C CA . LEU A 1 92 ? 11.932 -5.718 -6.698 1.00 93.94 92 LEU A CA 1
ATOM 688 C C . LEU A 1 92 ? 12.953 -5.111 -5.743 1.00 93.94 92 LEU A C 1
ATOM 690 O O . LEU A 1 92 ? 13.755 -5.827 -5.145 1.00 93.94 92 LEU A O 1
ATOM 694 N N . ASP A 1 93 ? 12.859 -3.798 -5.574 1.00 94.56 93 ASP A N 1
ATOM 695 C CA . ASP A 1 93 ? 13.647 -3.049 -4.601 1.00 94.56 93 ASP A CA 1
ATOM 696 C C . ASP A 1 93 ? 12.737 -2.398 -3.544 1.00 94.56 93 ASP A C 1
ATOM 698 O O . ASP A 1 93 ? 11.539 -2.697 -3.448 1.00 94.56 93 ASP A O 1
ATOM 702 N N . ASN A 1 94 ? 13.303 -1.508 -2.739 1.00 96.00 94 ASN A N 1
ATOM 703 C CA . ASN A 1 94 ? 12.693 -0.788 -1.640 1.00 96.00 94 ASN A CA 1
ATOM 704 C C . ASN A 1 94 ? 11.628 0.223 -2.112 1.00 96.00 94 ASN A C 1
ATOM 706 O O . ASN A 1 94 ? 11.823 1.432 -2.032 1.00 96.00 94 ASN A O 1
ATOM 710 N N . LEU A 1 95 ? 10.508 -0.262 -2.665 1.00 97.06 95 LEU A N 1
ATOM 711 C CA . LEU A 1 95 ? 9.397 0.578 -3.119 1.00 97.06 95 LEU A CA 1
ATOM 712 C C . LEU A 1 95 ? 8.711 1.263 -1.924 1.00 97.06 95 LEU A C 1
ATOM 714 O O . LEU A 1 95 ? 8.110 0.603 -1.067 1.00 97.06 95 LEU A O 1
ATOM 718 N N . GLU A 1 96 ? 8.804 2.591 -1.885 1.00 96.69 96 GLU A N 1
ATOM 719 C CA . GLU A 1 96 ? 8.420 3.423 -0.731 1.00 96.69 96 GLU A CA 1
ATOM 720 C C . GLU A 1 96 ? 7.760 4.752 -1.112 1.00 96.69 96 GLU A C 1
ATOM 722 O O . GLU A 1 96 ? 7.388 5.519 -0.233 1.00 96.69 96 GLU A O 1
ATOM 727 N N . GLY A 1 97 ? 7.587 5.033 -2.406 1.00 98.06 97 GLY A N 1
ATOM 728 C CA . GLY A 1 97 ? 6.922 6.253 -2.859 1.00 98.06 97 GLY A CA 1
ATOM 729 C C . GLY A 1 97 ? 5.867 5.982 -3.918 1.00 98.06 97 GLY A C 1
ATOM 730 O O . GLY A 1 97 ? 6.079 5.162 -4.815 1.00 98.06 97 GLY A O 1
ATOM 731 N N . MET A 1 98 ? 4.745 6.701 -3.851 1.00 98.31 98 MET A N 1
ATOM 732 C CA . MET A 1 98 ? 3.701 6.661 -4.877 1.00 98.31 98 MET A CA 1
ATOM 733 C C . MET A 1 98 ? 3.155 8.047 -5.223 1.00 98.31 98 MET A C 1
ATOM 735 O O . MET A 1 98 ? 2.955 8.898 -4.363 1.00 98.31 98 MET A O 1
ATOM 739 N N . THR A 1 99 ? 2.817 8.260 -6.495 1.00 97.56 99 THR A N 1
ATOM 740 C CA . THR A 1 99 ? 2.039 9.434 -6.912 1.00 97.56 99 THR A CA 1
ATOM 741 C C . THR A 1 99 ? 1.148 9.139 -8.111 1.00 97.56 99 THR A C 1
ATOM 743 O O . THR A 1 99 ? 1.487 8.330 -8.980 1.00 97.56 99 THR A O 1
ATOM 746 N N . LEU A 1 100 ? -0.002 9.813 -8.181 1.00 97.00 100 LEU A N 1
ATOM 747 C CA . LEU A 1 100 ? -0.827 9.793 -9.381 1.00 97.00 100 LEU A CA 1
ATOM 748 C C . LEU A 1 100 ? -0.262 10.781 -10.402 1.00 97.00 100 LEU A C 1
ATOM 750 O O . LEU A 1 100 ? -0.113 11.970 -10.125 1.00 97.00 100 LEU A O 1
ATOM 754 N N . GLY A 1 101 ? -0.034 10.306 -11.618 1.00 93.38 101 GLY A N 1
ATOM 755 C CA . GLY A 1 101 ? 0.304 11.150 -12.752 1.00 93.38 101 GLY A CA 1
ATOM 756 C C . GLY A 1 101 ? -0.935 11.732 -13.451 1.00 93.38 101 GLY A C 1
ATOM 757 O O . GLY A 1 101 ? -2.064 11.676 -12.926 1.00 93.38 101 GLY A O 1
ATOM 758 N N . PRO A 1 102 ? -0.744 12.312 -14.651 1.00 91.12 102 PRO A N 1
ATOM 759 C CA . PRO A 1 102 ? -1.839 12.838 -15.455 1.00 91.12 102 PRO A CA 1
ATOM 760 C C . PRO A 1 102 ? -2.820 11.726 -15.870 1.00 91.12 102 PRO A C 1
ATOM 762 O O . PRO A 1 102 ? -2.456 10.538 -15.883 1.00 91.12 102 PRO A O 1
ATOM 765 N N . PRO A 1 103 ? -4.069 12.094 -16.212 1.00 92.75 103 PRO A N 1
ATOM 766 C CA . PRO A 1 103 ? -4.993 11.164 -16.839 1.00 92.75 103 PRO A CA 1
ATOM 767 C C . PRO A 1 103 ? -4.422 10.671 -18.173 1.00 92.75 103 PRO A C 1
ATOM 769 O O . PRO A 1 103 ? -3.828 11.426 -18.944 1.00 92.75 103 PRO A O 1
ATOM 772 N N . LEU A 1 104 ? -4.609 9.385 -18.431 1.00 93.56 104 LEU A N 1
ATOM 773 C CA . LEU A 1 104 ? -4.334 8.749 -19.708 1.00 93.56 104 LEU A CA 1
ATOM 774 C C . LEU A 1 104 ? -5.438 9.116 -20.717 1.00 93.56 104 LEU A C 1
ATOM 776 O O . LEU A 1 104 ? -6.525 9.536 -20.311 1.00 93.56 104 LEU A O 1
ATOM 780 N N . PRO A 1 105 ? -5.222 8.924 -22.034 1.00 94.31 105 PRO A N 1
ATOM 781 C CA . PRO A 1 105 ? -6.206 9.294 -23.059 1.00 94.31 105 PRO A CA 1
ATOM 782 C C . PRO A 1 105 ? -7.596 8.662 -22.888 1.00 94.31 105 PRO A C 1
ATOM 784 O O . PRO A 1 105 ? -8.577 9.192 -23.399 1.00 94.31 105 PRO A O 1
ATOM 787 N N . ASN A 1 106 ? -7.687 7.532 -22.182 1.00 92.31 106 ASN A N 1
ATOM 788 C CA . ASN A 1 106 ? -8.937 6.831 -21.896 1.00 92.31 106 ASN A CA 1
ATOM 789 C C . ASN A 1 106 ? -9.608 7.257 -20.573 1.00 92.31 106 ASN A C 1
ATOM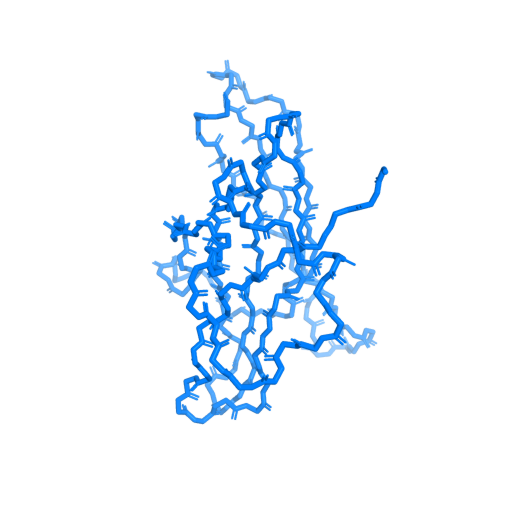 791 O O . ASN A 1 106 ? -10.617 6.664 -20.208 1.00 92.31 106 ASN A O 1
ATOM 795 N N . GLY A 1 107 ? -9.059 8.242 -19.857 1.00 91.25 107 GLY A N 1
ATOM 796 C CA . GLY A 1 107 ? -9.582 8.739 -18.581 1.00 91.25 107 GLY A CA 1
ATOM 797 C C . GLY A 1 107 ? -9.042 8.031 -17.334 1.00 91.25 107 GLY A C 1
ATOM 798 O O . GLY A 1 107 ? -9.183 8.571 -16.240 1.00 91.25 107 GLY A O 1
ATOM 799 N N . ASP A 1 108 ? -8.368 6.884 -17.484 1.00 95.06 108 ASP A N 1
ATOM 800 C CA . ASP A 1 108 ? -7.667 6.220 -16.376 1.00 95.06 108 ASP A CA 1
ATOM 801 C C . ASP A 1 108 ? -6.533 7.111 -15.842 1.00 95.06 108 ASP A C 1
ATOM 803 O O . ASP A 1 108 ? -6.056 8.020 -16.524 1.00 95.06 108 ASP A O 1
ATOM 807 N N . ARG A 1 109 ? -6.032 6.837 -14.636 1.00 94.81 109 ARG A N 1
ATOM 808 C CA . ARG A 1 109 ? -4.884 7.567 -14.077 1.00 94.81 109 ARG A CA 1
ATOM 809 C C . ARG A 1 109 ? -3.604 6.765 -14.253 1.00 94.81 109 ARG A C 1
ATOM 811 O O . ARG A 1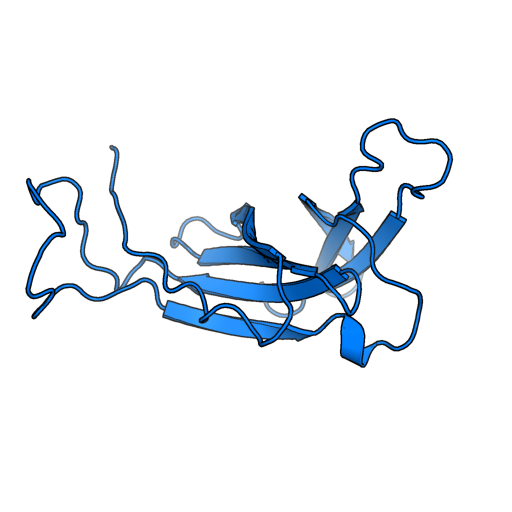 109 ? -3.597 5.544 -14.114 1.00 94.81 109 ARG A O 1
ATOM 818 N N . SER A 1 110 ? -2.502 7.452 -14.529 1.00 96.00 110 SER A N 1
ATOM 819 C CA . SER A 1 110 ? -1.181 6.856 -14.329 1.00 96.00 110 SER A CA 1
ATOM 820 C C . SER A 1 110 ? -0.842 6.837 -12.838 1.00 96.00 110 SER A C 1
ATOM 822 O O . SER A 1 110 ? -1.165 7.776 -12.111 1.00 96.00 110 SER A O 1
ATOM 824 N N . LEU A 1 111 ? -0.196 5.767 -12.390 1.00 97.50 111 LEU A N 1
ATOM 825 C CA . LEU A 1 111 ? 0.386 5.630 -11.061 1.00 97.50 111 LEU A CA 1
ATOM 826 C C . LEU A 1 111 ? 1.886 5.417 -11.239 1.00 97.50 111 LEU A C 1
ATOM 828 O O . LEU A 1 111 ? 2.298 4.520 -11.976 1.00 97.50 111 LEU A O 1
ATOM 832 N N . ILE A 1 112 ? 2.682 6.246 -10.577 1.00 97.69 112 ILE A N 1
ATOM 833 C CA . ILE A 1 112 ? 4.132 6.096 -10.507 1.00 97.69 112 ILE A CA 1
ATOM 834 C C . ILE A 1 112 ? 4.460 5.544 -9.125 1.00 97.69 112 ILE A C 1
ATOM 836 O O . ILE A 1 112 ? 4.015 6.111 -8.128 1.00 97.69 112 ILE A O 1
ATOM 840 N N . VAL A 1 113 ? 5.231 4.460 -9.081 1.00 98.06 113 VAL A N 1
ATOM 841 C CA . VAL A 1 113 ? 5.781 3.877 -7.848 1.00 98.06 113 VAL A CA 1
ATOM 842 C C . VAL A 1 113 ? 7.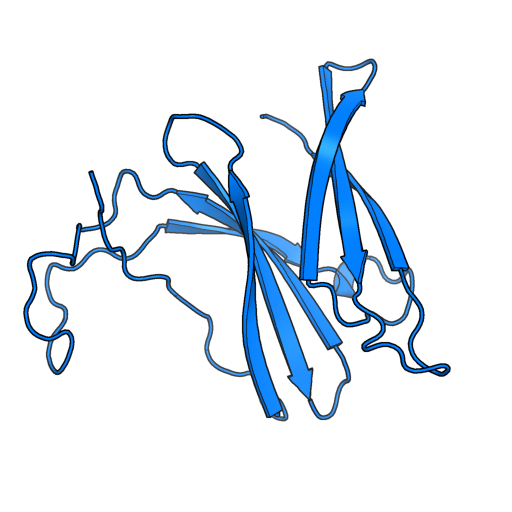302 3.918 -7.930 1.00 98.06 113 VAL A C 1
ATOM 844 O O . VAL A 1 113 ? 7.857 3.599 -8.984 1.00 98.06 113 VAL A O 1
ATOM 847 N N . VAL A 1 114 ? 7.969 4.330 -6.853 1.00 97.94 114 VAL A N 1
ATOM 848 C CA . VAL A 1 114 ? 9.425 4.549 -6.831 1.00 97.94 114 VAL A CA 1
ATOM 849 C C . VAL A 1 114 ? 10.085 3.746 -5.717 1.00 97.94 114 VAL A C 1
ATOM 851 O O . VAL A 1 114 ? 9.480 3.587 -4.652 1.00 97.94 114 VAL A O 1
ATOM 854 N N . SER A 1 115 ? 11.316 3.276 -5.944 1.00 97.44 115 SER A N 1
ATOM 855 C CA . SER A 1 115 ? 12.170 2.775 -4.858 1.00 97.44 115 SER A CA 1
ATOM 856 C C . SER A 1 115 ? 13.100 3.846 -4.307 1.00 97.44 115 SER A C 1
ATOM 858 O O . SER A 1 115 ? 13.613 4.683 -5.056 1.00 97.44 115 SER A O 1
ATOM 860 N N . ASP A 1 116 ? 13.336 3.781 -2.999 1.00 96.62 116 ASP A N 1
ATOM 861 C CA . ASP A 1 116 ? 14.458 4.454 -2.354 1.00 96.62 116 ASP A CA 1
ATOM 862 C C . ASP A 1 116 ? 15.694 3.557 -2.450 1.00 96.62 116 ASP A C 1
ATOM 864 O O . ASP A 1 116 ? 15.676 2.422 -1.985 1.00 96.62 116 ASP A O 1
ATOM 868 N N . ASN A 1 117 ? 16.781 4.056 -3.031 1.00 95.94 117 ASN A N 1
ATOM 869 C CA . ASN A 1 117 ? 18.022 3.293 -3.096 1.00 95.94 117 ASN A CA 1
ATOM 870 C C . ASN A 1 117 ? 18.839 3.337 -1.798 1.00 95.94 117 ASN A C 1
ATOM 872 O O . ASN A 1 117 ? 19.974 2.869 -1.784 1.00 95.94 117 ASN A O 1
ATOM 876 N N . ASN A 1 118 ? 18.325 3.957 -0.734 1.00 94.81 118 ASN A N 1
ATOM 877 C CA . ASN A 1 118 ? 19.029 4.160 0.530 1.00 94.81 118 ASN A CA 1
ATOM 878 C C . ASN A 1 118 ? 20.363 4.918 0.371 1.00 94.81 118 ASN A C 1
ATOM 880 O O . ASN A 1 11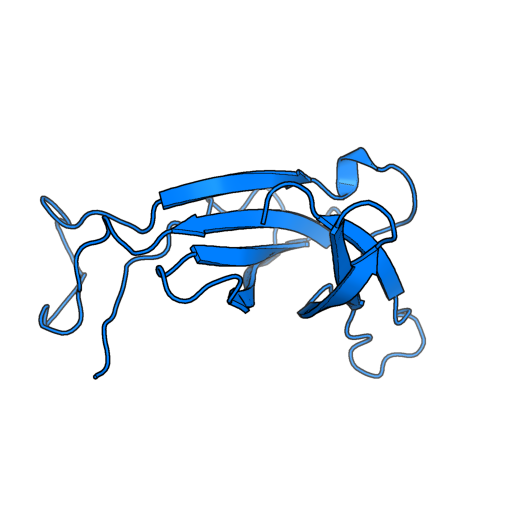8 ? 21.230 4.833 1.236 1.00 94.81 118 ASN A O 1
ATOM 884 N N . LEU A 1 119 ? 20.538 5.661 -0.733 1.00 95.62 119 LEU A N 1
ATOM 885 C CA . LEU A 1 119 ? 21.813 6.256 -1.163 1.00 95.62 119 LEU A CA 1
ATOM 886 C C . LEU A 1 119 ? 22.947 5.239 -1.405 1.00 95.62 119 LEU A C 1
ATOM 888 O O . LEU A 1 119 ? 24.111 5.632 -1.502 1.00 95.62 119 LEU A O 1
ATOM 892 N N . GLU A 1 120 ? 22.620 3.960 -1.557 1.00 95.62 120 GLU A N 1
ATOM 893 C CA . GLU A 1 120 ? 23.580 2.896 -1.828 1.00 95.62 120 GLU A CA 1
ATOM 894 C C . GLU A 1 120 ? 23.782 2.705 -3.337 1.00 95.62 120 GLU A C 1
ATOM 896 O O . GLU A 1 120 ? 22.861 2.840 -4.147 1.00 95.62 120 GLU A O 1
ATOM 901 N N . ALA A 1 121 ? 25.022 2.416 -3.736 1.00 93.31 121 ALA A N 1
ATOM 902 C CA . ALA A 1 121 ? 25.399 2.313 -5.148 1.00 93.31 121 ALA A CA 1
ATOM 903 C C . ALA A 1 121 ? 24.926 1.009 -5.814 1.00 93.31 121 ALA A C 1
ATOM 905 O O . ALA A 1 121 ? 24.857 0.936 -7.041 1.00 93.31 121 ALA A O 1
ATOM 906 N N . ASP A 1 122 ? 24.648 -0.021 -5.017 1.00 91.00 122 ASP A N 1
ATOM 907 C CA . ASP A 1 122 ? 24.193 -1.337 -5.460 1.00 91.00 122 ASP A CA 1
ATOM 908 C C . ASP A 1 122 ? 22.664 -1.483 -5.466 1.00 91.00 122 ASP A C 1
ATOM 910 O O . ASP A 1 122 ? 22.154 -2.452 -6.029 1.00 91.00 122 ASP A O 1
ATOM 914 N N . GLN A 1 123 ? 21.935 -0.503 -4.925 1.00 92.69 123 GLN A N 1
ATOM 915 C CA . GLN A 1 123 ? 20.478 -0.429 -4.994 1.00 92.69 123 GLN A CA 1
ATOM 916 C C . GLN A 1 123 ? 20.046 0.520 -6.126 1.00 92.69 123 GLN A C 1
ATOM 918 O O . GLN A 1 123 ? 20.408 1.700 -6.136 1.00 92.69 123 GLN A O 1
ATOM 923 N N . PRO A 1 124 ? 19.295 0.054 -7.135 1.00 91.81 124 PRO A N 1
ATOM 924 C CA . PRO A 1 124 ? 18.734 0.935 -8.152 1.00 91.81 124 PRO A CA 1
ATOM 925 C C . PRO A 1 124 ? 17.542 1.757 -7.635 1.00 91.81 124 PRO A C 1
ATOM 927 O O . PRO A 1 124 ? 16.623 1.237 -7.004 1.00 91.81 124 PRO A O 1
ATOM 930 N N . SER A 1 125 ? 17.465 3.027 -8.045 1.00 95.00 125 SER A N 1
ATOM 931 C CA . SER A 1 125 ? 16.193 3.762 -8.056 1.00 95.00 125 SER A CA 1
ATOM 932 C C . SER A 1 125 ? 15.333 3.276 -9.224 1.00 95.00 125 SER A C 1
ATOM 934 O O . SER A 1 125 ? 15.624 3.538 -10.393 1.00 95.00 125 SER A O 1
ATOM 936 N N . GLN A 1 126 ? 14.269 2.553 -8.906 1.00 95.38 126 GLN A N 1
ATOM 937 C CA . GLN A 1 126 ? 13.314 1.998 -9.852 1.00 95.38 126 GLN A CA 1
ATOM 938 C C . GLN A 1 126 ? 12.115 2.930 -9.995 1.00 95.38 126 GLN A C 1
ATOM 940 O O . GLN A 1 126 ? 11.644 3.505 -9.016 1.00 95.38 126 GLN A O 1
ATOM 945 N N . PHE A 1 127 ? 11.577 3.019 -11.210 1.00 96.06 127 PHE A N 1
ATOM 946 C CA . PHE A 1 127 ? 10.319 3.703 -11.488 1.00 96.06 127 PHE A CA 1
ATOM 947 C C . PHE A 1 127 ? 9.375 2.747 -12.204 1.00 96.06 127 PHE A C 1
ATOM 949 O O . PHE A 1 127 ? 9.646 2.302 -13.320 1.00 96.06 127 PHE A O 1
ATOM 956 N N . TRP A 1 128 ? 8.245 2.467 -11.569 1.00 96.06 128 TRP A N 1
ATOM 957 C CA . TRP A 1 128 ? 7.187 1.635 -12.119 1.00 96.06 128 TRP A CA 1
ATOM 958 C C . TRP A 1 128 ? 6.039 2.531 -12.566 1.00 96.06 128 TRP A C 1
ATOM 960 O O . TRP A 1 128 ? 5.442 3.235 -11.753 1.00 96.06 128 TRP A O 1
ATOM 970 N N . LEU A 1 129 ? 5.729 2.502 -13.863 1.00 95.44 129 LEU A N 1
ATOM 971 C CA . LEU A 1 129 ? 4.577 3.196 -14.428 1.00 95.44 129 LEU A CA 1
ATOM 972 C C . LEU A 1 129 ? 3.438 2.201 -14.637 1.00 95.44 129 LEU A C 1
ATOM 974 O O . LEU A 1 129 ? 3.515 1.317 -15.489 1.00 95.44 129 LEU A O 1
ATOM 978 N N . LEU A 1 130 ? 2.368 2.372 -13.871 1.00 95.31 130 LEU A N 1
ATOM 979 C CA . LEU A 1 130 ? 1.180 1.531 -13.913 1.00 95.31 130 LEU A CA 1
ATOM 980 C C . LEU A 1 130 ? -0.025 2.342 -14.395 1.00 95.31 130 LEU A C 1
ATOM 982 O O . LEU A 1 130 ? -0.118 3.554 -14.189 1.00 95.31 130 LEU A O 1
ATOM 986 N N . ARG A 1 131 ? -0.986 1.657 -15.015 1.00 95.44 131 ARG A 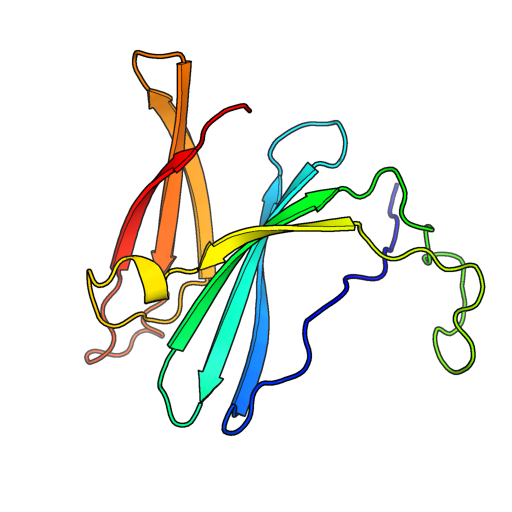N 1
ATOM 987 C CA . ARG A 1 131 ? -2.316 2.211 -15.281 1.00 95.44 131 ARG A CA 1
ATOM 988 C C . ARG A 1 131 ? -3.254 1.817 -14.149 1.00 95.44 131 ARG A C 1
ATOM 990 O O . ARG A 1 131 ? -3.481 0.629 -13.935 1.00 95.44 131 ARG A O 1
ATOM 997 N N . LEU A 1 132 ? -3.842 2.806 -13.491 1.00 94.44 132 LEU A N 1
ATOM 998 C CA . LEU A 1 132 ? -4.851 2.629 -12.459 1.00 94.44 132 LEU A CA 1
ATOM 999 C C . LEU A 1 132 ? -6.245 2.849 -13.051 1.00 94.44 132 LEU A C 1
ATOM 1001 O O . LEU A 1 132 ? -6.551 3.927 -13.561 1.00 94.44 132 LEU A O 1
ATOM 1005 N N . GLN A 1 133 ? -7.070 1.807 -12.992 1.00 90.81 133 GLN A N 1
ATOM 1006 C CA . GLN A 1 133 ? -8.397 1.777 -13.604 1.00 90.81 133 GLN A CA 1
ATOM 1007 C C . GLN A 1 133 ? -9.490 2.033 -12.569 1.00 90.81 133 GLN A C 1
ATOM 1009 O O . GLN A 1 133 ? -9.421 1.501 -11.461 1.00 90.81 133 GLN A O 1
ATOM 1014 N N . GLY A 1 134 ? -10.533 2.763 -12.968 1.00 76.69 134 GLY A N 1
ATOM 1015 C CA . GLY A 1 134 ? -11.757 2.899 -12.169 1.00 76.69 134 GLY A CA 1
ATOM 1016 C C . GLY A 1 134 ? -11.608 3.741 -10.900 1.00 76.69 134 GLY A C 1
ATOM 1017 O O . GLY A 1 134 ? -12.239 3.414 -9.894 1.00 76.69 134 GLY A O 1
ATOM 1018 N N . LEU A 1 135 ? -10.770 4.783 -10.957 1.00 68.25 135 LEU A N 1
ATOM 1019 C CA . LEU A 1 135 ? -10.876 5.925 -10.044 1.00 68.25 135 LEU A CA 1
ATOM 1020 C C . LEU A 1 135 ? -12.102 6.781 -10.371 1.00 68.25 135 LEU A C 1
ATOM 1022 O O . LEU A 1 135 ? -12.414 6.908 -11.577 1.00 68.25 135 LEU A O 1
#

Sequence (135 aa):
LISEHRYPLDLEPSGAIVNGLSELLLIDQGGHFLALERVFGLRGFQVKLYQIATGGATDTSGIPSLDGSLDGVNPIRKRLLLDFASLGLADLDNLEGMTLGPPLPNGDRSLIVVSDNNLEADQPSQFWLLRLQGL

Foldseek 3Di:
DDFDFAADDDPADPFWPDKDFQDWADDDPQQKIKTWIWTAGPVGIWIWIKIWHCNPADGCPPPPDPPDDPVPGRGIDIDTDDTPVVVVPDRDAAWRDKDWDDQDPVRWIWMWIWHDQVPDPPRDTDIDIDTHPDD

pLDDT: mean 93.81, std 5.08, range [65.81, 98.44]

Radius of gyration: 16.58 Å; chains: 1; bounding box: 42×34×49 Å

Secondary structure (DSSP, 8-state):
----B---PPPPPTTEEEEEEEEEEE-STTSEEEEEEEEEETTEEEEEEEEEE-TTS-B-TT-S---S--TT-PPPEEEEEEEGGGG-SS----EEEEEEEEEPTTSPEEEEEEE--TT-SSS---EEEEEEP--